Protein AF-A0A2D8K3Q6-F1 (afdb_monomer)

Structure (mmCIF, N/CA/C/O backbone):
data_AF-A0A2D8K3Q6-F1
#
_entry.id   AF-A0A2D8K3Q6-F1
#
loop_
_atom_site.group_PDB
_atom_site.id
_atom_site.type_symbol
_atom_site.label_atom_id
_atom_site.label_alt_id
_atom_site.label_comp_id
_atom_site.label_asym_id
_atom_site.label_entity_id
_atom_site.label_seq_id
_atom_site.pdbx_PDB_ins_code
_atom_site.Cartn_x
_atom_site.Cartn_y
_atom_site.Cartn_z
_atom_site.occupancy
_atom_site.B_iso_or_equiv
_atom_site.auth_seq_id
_atom_site.auth_comp_id
_atom_site.auth_asym_id
_atom_site.auth_atom_id
_atom_site.pdbx_PDB_model_num
ATOM 1 N N . MET A 1 1 ? 3.156 -7.771 -26.772 1.00 51.31 1 MET A N 1
ATOM 2 C CA . MET A 1 1 ? 3.636 -8.310 -25.483 1.00 51.31 1 MET A CA 1
ATOM 3 C C . MET A 1 1 ? 3.618 -7.152 -24.500 1.00 51.31 1 MET A C 1
ATOM 5 O O . MET A 1 1 ? 4.045 -6.079 -24.920 1.00 51.31 1 MET A O 1
ATOM 9 N N . PRO A 1 2 ? 3.050 -7.297 -23.292 1.00 52.62 2 PRO A N 1
ATOM 10 C CA . PRO A 1 2 ? 3.125 -6.239 -22.284 1.00 52.62 2 PRO A CA 1
ATOM 11 C C . PRO A 1 2 ? 4.595 -5.867 -22.055 1.00 52.62 2 PRO A C 1
ATOM 13 O O . PRO A 1 2 ? 5.444 -6.756 -22.030 1.00 52.62 2 PRO A O 1
ATOM 16 N N . LYS A 1 3 ? 4.916 -4.574 -21.938 1.00 55.53 3 LYS A N 1
ATOM 17 C CA . LYS A 1 3 ? 6.312 -4.097 -21.841 1.00 55.53 3 LYS A CA 1
ATOM 18 C C . LYS A 1 3 ? 7.047 -4.628 -20.602 1.00 55.53 3 LYS A C 1
ATOM 20 O O . LYS A 1 3 ? 8.269 -4.679 -20.606 1.00 55.53 3 LYS A O 1
ATOM 25 N N . PHE A 1 4 ? 6.306 -5.063 -19.587 1.00 62.41 4 PHE A N 1
ATOM 26 C CA . PHE A 1 4 ? 6.807 -5.647 -18.342 1.00 62.41 4 PHE A CA 1
ATOM 27 C C . PHE A 1 4 ? 6.856 -7.186 -18.351 1.00 62.41 4 PHE A C 1
ATOM 29 O O . PHE A 1 4 ? 7.018 -7.796 -17.298 1.00 62.41 4 PHE A O 1
ATOM 36 N N . SER A 1 5 ? 6.711 -7.845 -19.512 1.00 64.88 5 SER A N 1
ATOM 37 C CA . SER A 1 5 ? 6.760 -9.316 -19.598 1.00 64.88 5 SER A CA 1
ATOM 38 C C . SER A 1 5 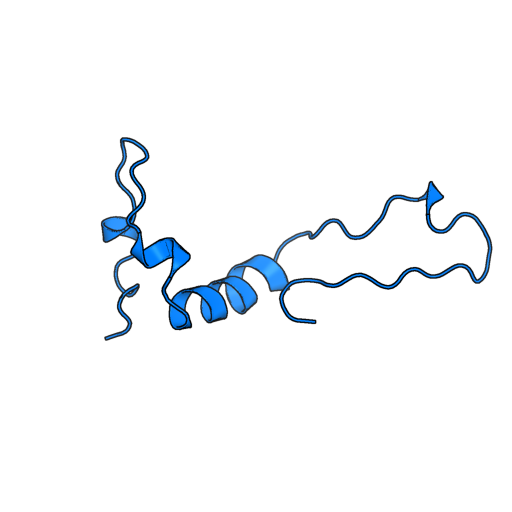? 8.080 -9.925 -19.111 1.00 64.88 5 SER A C 1
ATOM 40 O O . SER A 1 5 ? 8.118 -11.118 -18.829 1.00 64.88 5 SER A O 1
ATOM 42 N N . ASP A 1 6 ? 9.137 -9.116 -19.027 1.00 73.25 6 ASP A N 1
ATOM 43 C CA . ASP A 1 6 ? 10.429 -9.469 -18.446 1.00 73.25 6 ASP A CA 1
ATOM 44 C C . ASP A 1 6 ? 10.763 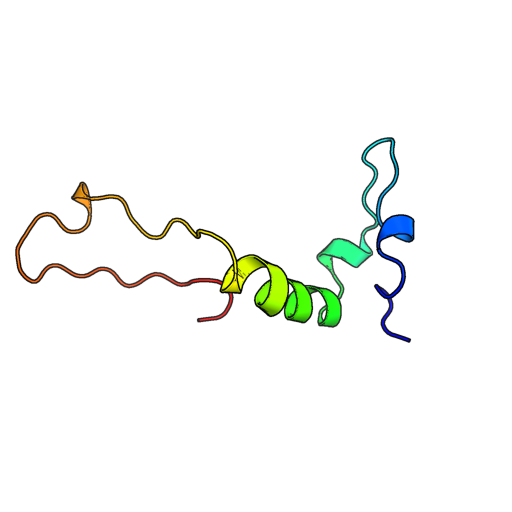-8.488 -17.307 1.00 73.25 6 ASP A C 1
ATOM 46 O O . ASP A 1 6 ? 11.311 -7.408 -17.532 1.00 73.25 6 ASP A O 1
ATOM 50 N N . LEU A 1 7 ? 10.356 -8.834 -16.082 1.00 73.38 7 LEU A N 1
ATOM 51 C CA . LEU A 1 7 ? 10.595 -8.015 -14.886 1.00 73.38 7 LEU A CA 1
ATOM 52 C C . LEU A 1 7 ? 12.081 -7.985 -14.499 1.00 73.38 7 LEU A C 1
ATOM 54 O O . LEU A 1 7 ? 12.556 -6.976 -13.976 1.00 73.38 7 LEU A O 1
ATOM 58 N N . ASP A 1 8 ? 12.822 -9.050 -14.815 1.00 73.56 8 ASP A N 1
ATOM 59 C CA . ASP A 1 8 ? 14.259 -9.150 -14.554 1.00 73.56 8 ASP A CA 1
ATOM 60 C C . ASP A 1 8 ? 15.065 -8.211 -15.467 1.00 73.56 8 ASP A C 1
ATOM 62 O O . ASP A 1 8 ? 16.155 -7.777 -15.104 1.00 73.56 8 ASP A O 1
ATOM 66 N N . ALA A 1 9 ? 14.515 -7.813 -16.620 1.00 75.94 9 ALA A N 1
ATOM 67 C CA . ALA A 1 9 ? 15.100 -6.774 -17.469 1.00 75.94 9 ALA A CA 1
ATOM 68 C C . ALA A 1 9 ? 14.886 -5.344 -16.939 1.00 75.94 9 ALA A C 1
ATOM 70 O O . ALA A 1 9 ? 15.578 -4.417 -17.369 1.00 75.94 9 ALA A O 1
ATOM 71 N N . LEU A 1 10 ? 13.931 -5.138 -16.025 1.00 75.19 10 LEU A N 1
ATOM 72 C CA . LEU A 1 10 ? 13.611 -3.818 -15.470 1.00 75.19 10 LEU A CA 1
ATOM 73 C C . LEU A 1 10 ? 14.446 -3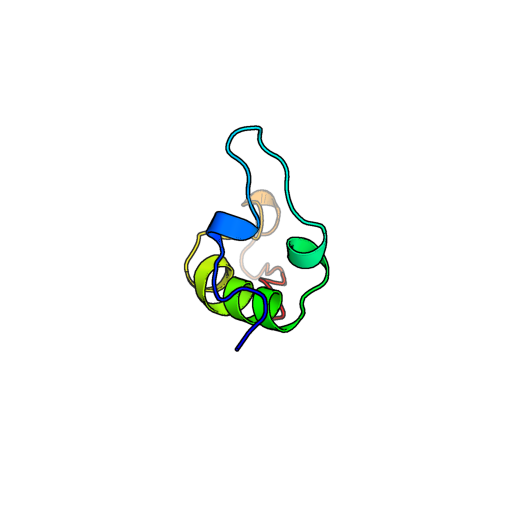.482 -14.227 1.00 75.19 10 LEU A C 1
ATOM 75 O O . LEU A 1 10 ? 14.580 -2.303 -13.886 1.00 75.19 10 LEU A O 1
ATOM 79 N N . TYR A 1 11 ? 15.018 -4.494 -13.574 1.00 82.38 11 TYR A N 1
ATOM 80 C CA . TYR A 1 11 ? 15.818 -4.377 -12.359 1.00 82.38 11 TYR A CA 1
ATOM 81 C C . TYR A 1 11 ? 17.250 -4.873 -12.585 1.00 82.38 11 TYR A C 1
ATOM 83 O O . TYR A 1 11 ? 17.460 -5.963 -13.107 1.00 82.38 11 TYR A O 1
ATOM 91 N N . SER A 1 12 ? 18.255 -4.110 -12.144 1.00 79.19 12 SER A N 1
ATOM 92 C CA . SER A 1 12 ? 19.640 -4.593 -12.099 1.00 79.19 12 SER A CA 1
ATOM 93 C C . SER A 1 12 ? 20.055 -5.009 -10.682 1.00 79.19 12 SER A C 1
ATOM 95 O O . SER A 1 12 ? 19.643 -4.368 -9.714 1.00 79.19 12 SER A O 1
ATOM 97 N N . PRO A 1 13 ? 20.959 -5.999 -10.533 1.00 78.56 13 PRO A N 1
ATOM 98 C CA . PRO A 1 13 ? 21.551 -6.358 -9.238 1.00 78.56 13 PRO A CA 1
ATOM 99 C C . PRO A 1 13 ? 22.268 -5.195 -8.529 1.00 78.56 13 PRO A C 1
ATOM 101 O O . PRO A 1 13 ? 22.379 -5.190 -7.308 1.00 78.56 13 PRO A O 1
ATOM 104 N N . ASP A 1 14 ? 22.695 -4.176 -9.284 1.00 82.81 14 ASP A N 1
ATOM 105 C CA . ASP A 1 14 ? 23.234 -2.907 -8.765 1.00 82.81 14 ASP A CA 1
ATOM 106 C C . ASP A 1 14 ? 22.134 -1.919 -8.309 1.00 82.81 14 ASP A C 1
ATOM 108 O O . ASP A 1 14 ? 22.371 -0.712 -8.231 1.00 82.81 14 ASP A O 1
ATOM 112 N N . ALA A 1 15 ? 20.915 -2.412 -8.069 1.00 73.50 15 ALA A N 1
ATOM 113 C CA . ALA A 1 15 ? 19.729 -1.653 -7.679 1.00 73.50 15 ALA A CA 1
ATOM 114 C C . ALA A 1 15 ? 19.319 -0.530 -8.652 1.00 73.50 15 ALA A C 1
ATOM 116 O O . ALA A 1 15 ? 18.733 0.474 -8.239 1.00 73.50 15 ALA A O 1
ATOM 117 N N . LYS A 1 16 ? 19.594 -0.679 -9.955 1.00 80.19 16 LYS A N 1
ATOM 118 C CA . LYS A 1 16 ? 19.075 0.253 -10.967 1.00 80.19 16 LYS A CA 1
ATOM 119 C C . LYS A 1 16 ? 17.682 -0.182 -11.392 1.00 80.19 16 LYS A C 1
ATOM 121 O O . LYS A 1 16 ? 17.456 -1.349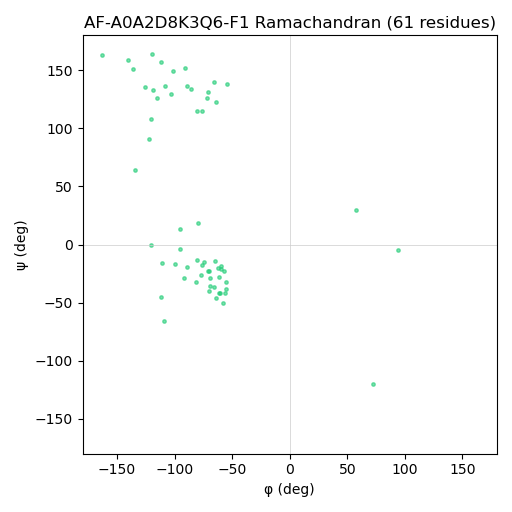 -11.695 1.00 80.19 16 LYS A O 1
ATOM 126 N N . VAL A 1 17 ? 16.777 0.787 -11.440 1.00 84.00 17 VAL A N 1
ATOM 127 C CA . VAL A 1 17 ? 15.376 0.594 -11.812 1.00 84.00 17 VAL A CA 1
ATOM 128 C C . VAL A 1 17 ? 15.117 1.347 -13.110 1.00 84.00 17 VAL A C 1
ATOM 130 O O . VAL A 1 17 ? 15.416 2.539 -13.205 1.00 84.00 17 VAL A O 1
ATOM 133 N N . ALA A 1 18 ? 14.591 0.656 -14.119 1.00 84.06 18 ALA A N 1
ATOM 134 C CA . ALA A 1 18 ? 14.186 1.286 -15.368 1.00 84.06 18 ALA A CA 1
ATOM 135 C C . ALA A 1 18 ? 13.004 2.245 -15.140 1.00 84.06 18 ALA A C 1
ATOM 137 O O . ALA A 1 18 ? 12.061 1.913 -14.424 1.00 84.06 18 ALA A O 1
ATOM 138 N N . THR A 1 19 ? 13.012 3.407 -15.801 1.00 82.94 19 THR A N 1
ATOM 139 C CA . THR A 1 19 ? 11.948 4.425 -15.677 1.00 82.94 19 THR A CA 1
ATOM 140 C C . THR A 1 19 ? 10.558 3.869 -15.986 1.00 82.94 19 THR A C 1
ATOM 142 O O . THR A 1 19 ? 9.579 4.267 -15.363 1.00 82.94 19 THR A O 1
ATOM 145 N N . SER A 1 20 ? 10.471 2.890 -16.891 1.00 80.25 20 SER A N 1
ATOM 146 C CA . SER A 1 20 ? 9.215 2.231 -17.250 1.00 80.25 20 SER A CA 1
ATOM 147 C C . SER A 1 20 ? 8.521 1.534 -16.079 1.00 80.25 20 SER A C 1
ATOM 149 O O . SER A 1 20 ? 7.314 1.345 -16.165 1.00 80.25 20 SER A O 1
ATOM 151 N N . MET A 1 21 ? 9.224 1.193 -14.987 1.00 83.75 21 MET A N 1
ATOM 152 C CA . MET A 1 21 ? 8.564 0.675 -13.780 1.00 83.75 21 MET A CA 1
ATOM 153 C C . MET A 1 21 ? 7.588 1.680 -13.156 1.00 83.75 21 MET A C 1
ATOM 155 O O . MET A 1 21 ? 6.632 1.271 -12.517 1.00 83.75 21 MET A O 1
ATOM 159 N N . TYR A 1 22 ? 7.812 2.982 -13.341 1.00 85.06 22 TYR A N 1
ATOM 160 C CA . TYR A 1 22 ? 6.999 4.027 -12.714 1.00 85.06 22 TYR A CA 1
ATOM 161 C C . TYR A 1 22 ? 5.944 4.627 -13.652 1.00 85.06 22 TYR A C 1
ATOM 163 O O . TYR A 1 22 ? 5.035 5.311 -13.193 1.00 85.06 22 TYR A O 1
ATOM 171 N N . GLU A 1 23 ? 6.078 4.415 -14.963 1.00 87.50 23 GLU A N 1
ATOM 172 C CA . GLU A 1 23 ? 5.249 5.078 -15.980 1.00 87.50 23 GLU A CA 1
ATOM 173 C C . GLU A 1 23 ? 4.277 4.130 -16.692 1.00 87.50 23 GLU A C 1
ATOM 175 O O . GLU A 1 23 ? 3.364 4.596 -17.374 1.00 87.50 23 GLU A O 1
ATOM 180 N N . ASP A 1 24 ? 4.472 2.811 -16.589 1.00 87.31 24 ASP A N 1
ATOM 181 C CA . ASP A 1 24 ? 3.663 1.846 -17.330 1.00 87.31 24 ASP A CA 1
ATOM 182 C C . ASP A 1 24 ? 2.301 1.599 -16.643 1.00 87.31 24 ASP A C 1
ATOM 184 O O . ASP A 1 24 ? 2.246 1.027 -15.550 1.00 87.31 24 ASP A O 1
ATOM 188 N N . PRO A 1 25 ? 1.176 1.980 -17.280 1.00 87.94 25 PRO A N 1
ATOM 189 C CA . PRO A 1 25 ? -0.146 1.830 -16.684 1.00 87.94 25 PRO A CA 1
ATOM 190 C C . PRO A 1 25 ? -0.616 0.373 -16.606 1.00 87.94 25 PRO A C 1
ATOM 192 O O . PRO A 1 25 ? -1.506 0.072 -15.812 1.00 87.94 25 PRO A O 1
ATOM 195 N N . ASP A 1 26 ? -0.083 -0.532 -17.429 1.00 88.19 26 ASP A N 1
ATOM 196 C CA . ASP A 1 26 ? -0.454 -1.945 -17.372 1.00 88.19 26 ASP A CA 1
ATOM 197 C C . ASP A 1 26 ? 0.305 -2.670 -16.254 1.00 88.19 26 ASP A C 1
ATOM 199 O O . ASP A 1 26 ? -0.268 -3.551 -15.615 1.00 88.19 26 ASP A O 1
ATOM 203 N N . LEU A 1 27 ? 1.541 -2.250 -15.953 1.00 86.44 27 LEU A N 1
ATOM 204 C CA . LEU A 1 27 ? 2.263 -2.715 -14.765 1.00 86.44 27 LEU A CA 1
ATOM 205 C C . LEU A 1 27 ? 1.540 -2.283 -13.484 1.00 86.44 27 LEU A C 1
ATOM 207 O O . LEU A 1 27 ? 1.296 -3.118 -12.618 1.00 86.44 27 LEU A O 1
ATOM 211 N N . PHE A 1 28 ? 1.110 -1.022 -13.409 1.00 89.31 28 PHE A N 1
ATOM 212 C CA . PHE A 1 28 ? 0.370 -0.504 -12.257 1.00 89.31 28 PHE A CA 1
ATOM 213 C C . PHE A 1 28 ? -0.906 -1.309 -11.953 1.00 89.31 28 PHE A C 1
ATOM 215 O O . PHE A 1 28 ? -1.189 -1.625 -10.798 1.00 89.31 28 PHE A O 1
ATOM 222 N N . LYS A 1 29 ? -1.670 -1.705 -12.982 1.00 89.12 29 LYS A N 1
ATOM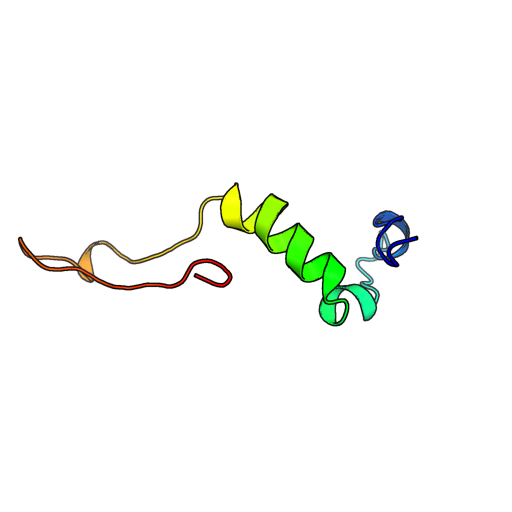 223 C CA . LYS A 1 29 ? -2.851 -2.575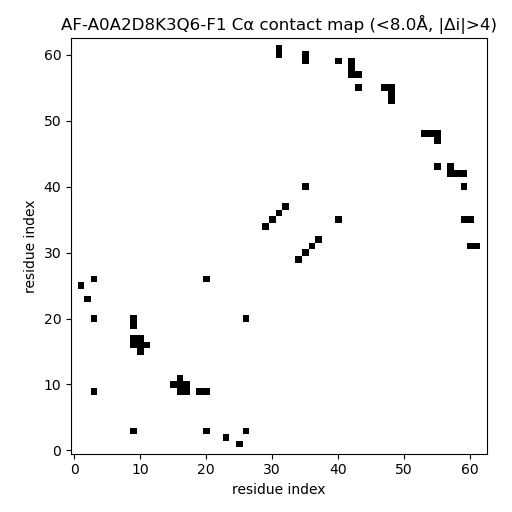 -12.801 1.00 89.12 29 LYS A CA 1
ATOM 224 C C . LYS A 1 29 ? -2.475 -3.920 -12.181 1.00 89.12 29 LYS A C 1
ATOM 226 O O . LYS A 1 29 ? -3.181 -4.411 -11.305 1.00 89.12 29 LYS A O 1
ATOM 231 N N . GLU A 1 30 ? -1.367 -4.506 -12.621 1.00 89.44 30 GLU A N 1
ATOM 232 C CA . GLU A 1 30 ? -0.895 -5.781 -12.084 1.00 89.44 30 GLU A CA 1
ATOM 233 C C . GLU A 1 30 ? -0.394 -5.638 -10.639 1.00 89.44 30 GLU A C 1
ATOM 235 O O . GLU A 1 30 ? -0.610 -6.534 -9.822 1.00 89.44 30 GLU A O 1
ATOM 240 N N . GLU A 1 31 ? 0.237 -4.512 -10.292 1.00 90.25 31 GLU A N 1
ATOM 241 C CA . GLU A 1 31 ? 0.639 -4.203 -8.916 1.00 90.25 31 GLU A CA 1
ATOM 242 C C . GLU A 1 31 ? -0.573 -4.122 -7.986 1.00 90.25 31 GLU A C 1
ATOM 244 O O . GLU A 1 31 ? -0.528 -4.678 -6.885 1.00 90.25 31 GLU A O 1
ATOM 249 N N . MET A 1 32 ? -1.675 -3.502 -8.427 1.00 91.81 32 MET A N 1
ATOM 250 C CA . MET A 1 32 ? -2.914 -3.465 -7.641 1.00 91.81 32 MET A CA 1
ATOM 251 C C . MET A 1 32 ? -3.406 -4.884 -7.322 1.00 91.81 32 MET A C 1
ATOM 253 O O . MET A 1 32 ? -3.591 -5.227 -6.153 1.00 91.81 32 MET A O 1
ATOM 257 N N . GLU A 1 33 ? -3.508 -5.745 -8.339 1.00 90.50 33 GLU A N 1
ATOM 258 C CA . GLU A 1 33 ? -4.023 -7.113 -8.191 1.00 90.50 33 GLU A CA 1
ATOM 259 C C . GLU A 1 33 ? -3.091 -8.051 -7.414 1.00 90.50 33 GLU A C 1
ATOM 261 O O . GLU A 1 33 ? -3.532 -8.893 -6.625 1.00 90.50 33 GLU A O 1
ATOM 266 N N . ARG A 1 34 ? -1.778 -7.953 -7.637 1.00 90.31 34 ARG A N 1
ATOM 267 C CA . ARG A 1 34 ? -0.819 -8.901 -7.055 1.00 90.31 34 ARG A CA 1
ATOM 268 C C . ARG A 1 34 ? -0.245 -8.464 -5.725 1.00 90.31 34 ARG A C 1
ATOM 270 O O . ARG A 1 34 ? 0.128 -9.339 -4.943 1.00 90.31 34 ARG A O 1
ATOM 277 N N . ILE A 1 35 ? -0.140 -7.162 -5.486 1.00 90.94 35 ILE A N 1
ATOM 278 C CA . ILE A 1 35 ? 0.519 -6.606 -4.306 1.00 90.94 35 ILE A CA 1
ATOM 279 C C . ILE A 1 35 ? -0.536 -6.006 -3.388 1.00 90.94 35 ILE A C 1
ATOM 281 O O . ILE A 1 35 ? -0.761 -6.544 -2.305 1.00 90.94 35 ILE A O 1
ATOM 285 N N . PHE A 1 36 ? -1.230 -4.949 -3.806 1.00 90.62 36 PHE A N 1
ATOM 286 C CA . PHE A 1 36 ? -2.117 -4.209 -2.902 1.00 90.62 36 PHE A CA 1
ATOM 287 C C . PHE A 1 36 ? -3.324 -5.037 -2.433 1.00 90.62 36 PHE A C 1
ATOM 289 O O . PHE A 1 36 ? -3.654 -4.990 -1.252 1.00 90.62 36 PHE A O 1
ATOM 296 N N . HIS A 1 37 ? -3.908 -5.887 -3.286 1.00 91.06 37 HIS A N 1
ATOM 297 C CA . HIS A 1 37 ? -5.011 -6.785 -2.896 1.00 91.06 37 HIS A CA 1
ATOM 298 C C . HIS A 1 37 ? -4.584 -7.996 -2.048 1.00 91.06 37 HIS A C 1
ATOM 300 O O . HIS A 1 37 ? -5.429 -8.684 -1.474 1.00 91.06 37 HIS A O 1
ATOM 306 N N . ARG A 1 38 ? -3.285 -8.314 -1.982 1.00 92.56 38 ARG A N 1
ATOM 307 C CA . ARG A 1 38 ? -2.781 -9.568 -1.384 1.00 92.56 38 ARG A CA 1
ATOM 308 C C . ARG A 1 38 ? -1.830 -9.353 -0.211 1.00 92.56 38 ARG A C 1
ATOM 310 O O . ARG A 1 38 ? -1.346 -10.331 0.359 1.00 92.56 38 ARG A O 1
ATOM 317 N N . THR A 1 39 ? -1.549 -8.104 0.142 1.00 93.81 39 THR A N 1
ATOM 318 C CA . THR A 1 39 ? -0.612 -7.740 1.208 1.00 93.81 39 THR A CA 1
ATOM 319 C C . THR A 1 39 ? -1.300 -6.942 2.308 1.00 93.81 39 THR A C 1
ATOM 321 O O . THR A 1 39 ? -2.419 -6.457 2.159 1.00 93.81 39 THR A O 1
ATOM 324 N N . TRP A 1 40 ? -0.634 -6.844 3.457 1.00 94.19 40 TRP A N 1
ATOM 325 C CA . TRP A 1 40 ? -1.112 -6.027 4.564 1.00 94.19 40 TRP A CA 1
ATOM 326 C C . TRP A 1 40 ? -0.858 -4.553 4.268 1.00 94.19 40 TRP A C 1
ATOM 328 O O . TRP A 1 40 ? 0.293 -4.120 4.216 1.00 94.19 40 TRP A O 1
ATOM 338 N N . VAL A 1 41 ? -1.937 -3.788 4.120 1.00 92.50 41 VAL A N 1
ATOM 339 C CA . VAL A 1 41 ? -1.882 -2.336 3.945 1.00 92.50 41 VAL A CA 1
ATOM 340 C C . VAL A 1 41 ? -2.251 -1.660 5.257 1.00 92.50 41 VAL A C 1
ATOM 342 O O . VAL A 1 41 ? -3.248 -1.990 5.898 1.00 92.50 41 VAL A O 1
ATOM 345 N N . TRP A 1 42 ? -1.407 -0.726 5.686 1.00 92.50 42 TRP A N 1
ATOM 346 C CA . TRP A 1 42 ? -1.651 0.058 6.888 1.00 92.50 42 TRP A CA 1
ATOM 347 C C . TRP A 1 42 ? -2.778 1.067 6.635 1.00 92.50 42 TRP A C 1
ATOM 349 O O . TRP A 1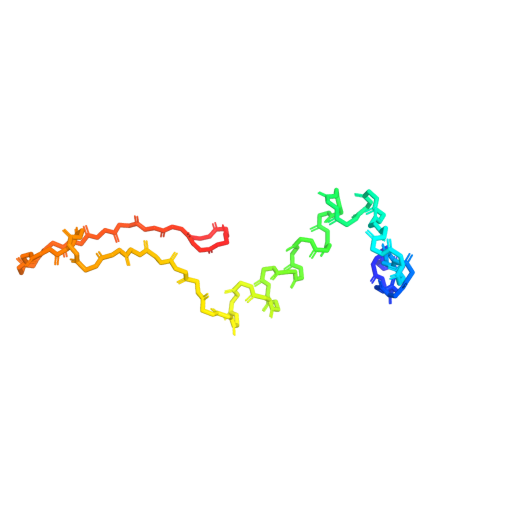 42 ? -2.708 1.848 5.690 1.00 92.50 42 TRP A O 1
ATOM 359 N N . VAL A 1 43 ? -3.811 1.048 7.479 1.00 92.00 43 VAL A N 1
ATOM 360 C CA . VAL A 1 43 ? -5.036 1.846 7.286 1.00 92.00 43 VAL A CA 1
ATOM 361 C C . VAL A 1 43 ? -5.184 2.947 8.336 1.00 92.00 43 VAL A C 1
ATOM 363 O O . VAL A 1 43 ? -5.530 4.082 8.002 1.00 92.00 43 VAL A O 1
ATOM 366 N N . ALA A 1 44 ? -4.955 2.620 9.606 1.00 91.31 44 ALA A N 1
ATOM 367 C CA . ALA A 1 44 ? -5.109 3.553 10.714 1.00 91.31 44 ALA A CA 1
ATOM 368 C C . ALA A 1 44 ? -4.393 3.047 11.968 1.00 91.31 44 ALA A C 1
ATOM 370 O O . ALA A 1 44 ? -4.093 1.857 12.102 1.00 91.31 44 ALA A O 1
ATOM 371 N N . HIS A 1 45 ? -4.174 3.959 12.908 1.00 92.69 45 HIS A N 1
ATOM 372 C CA . HIS A 1 45 ? -3.805 3.644 14.281 1.00 92.69 45 HIS A CA 1
ATOM 373 C C . HIS A 1 45 ? -5.052 3.509 15.175 1.00 92.69 45 HIS A C 1
ATOM 375 O O . HIS A 1 45 ? -6.069 4.156 14.937 1.00 92.69 45 HIS A O 1
ATOM 381 N N . GLU A 1 46 ? -4.968 2.710 16.243 1.00 89.69 46 GLU A N 1
ATOM 382 C CA . GLU A 1 46 ? -6.082 2.461 17.178 1.00 89.69 46 GLU A CA 1
ATOM 383 C C . GLU A 1 46 ? -6.656 3.757 17.775 1.00 89.69 46 GLU A C 1
ATOM 385 O O . GLU A 1 46 ? -7.869 3.924 17.882 1.00 89.69 46 GLU A O 1
ATOM 390 N N . SER A 1 47 ? -5.794 4.730 18.080 1.00 92.19 47 SER A N 1
ATOM 391 C CA . SER A 1 47 ? -6.214 6.028 18.626 1.00 92.19 47 SER A CA 1
ATOM 392 C C . SER A 1 47 ? -7.060 6.874 17.669 1.00 92.19 47 SER A C 1
ATOM 394 O O . SER A 1 47 ? -7.626 7.874 18.097 1.00 92.19 47 SER A O 1
ATOM 396 N N . GLU A 1 48 ? -7.109 6.536 16.379 1.00 89.06 48 GLU A N 1
ATOM 397 C CA . GLU A 1 48 ? -7.928 7.247 15.390 1.00 89.06 48 GLU A CA 1
ATOM 398 C C . GLU A 1 48 ? -9.403 6.813 15.429 1.00 89.06 48 GLU A C 1
ATOM 400 O O . GLU A 1 48 ? -10.259 7.500 14.875 1.00 89.06 48 GLU A O 1
ATOM 405 N N . VAL A 1 49 ? -9.719 5.707 16.112 1.00 90.50 49 VAL A N 1
ATOM 406 C CA . VAL A 1 49 ? -11.084 5.206 16.350 1.00 90.50 49 VAL A CA 1
ATOM 407 C C . VAL A 1 49 ? -11.255 4.792 17.823 1.00 90.50 49 VAL A C 1
ATOM 409 O O . VAL A 1 49 ? -11.463 3.618 18.122 1.00 90.50 49 VAL A O 1
ATOM 412 N N . PRO A 1 50 ? -11.163 5.749 18.769 1.00 89.31 50 PRO A N 1
ATOM 413 C CA . PRO A 1 50 ? -11.088 5.439 20.200 1.00 89.31 50 PRO A CA 1
ATOM 414 C C . PRO A 1 50 ? -12.439 5.052 20.824 1.00 89.31 50 PRO A C 1
ATOM 416 O O . PRO A 1 50 ? -12.482 4.329 21.818 1.00 89.31 50 PRO A O 1
ATOM 419 N N . ASP A 1 51 ? -13.543 5.529 20.249 1.00 93.00 51 ASP A N 1
ATOM 420 C CA . ASP A 1 51 ? -14.886 5.412 20.816 1.00 93.00 51 ASP A CA 1
ATOM 421 C C . ASP A 1 51 ? -15.790 4.477 20.006 1.00 93.00 51 ASP A C 1
ATOM 423 O O . ASP A 1 51 ? -15.623 4.265 18.802 1.00 93.00 51 ASP A O 1
ATOM 427 N N . LYS A 1 52 ? -16.827 3.945 20.664 1.00 89.69 52 LYS A N 1
ATOM 428 C CA . LYS A 1 52 ? -17.851 3.136 19.992 1.00 89.69 52 LYS A CA 1
ATOM 429 C C . LYS A 1 52 ? -18.606 3.982 18.968 1.00 89.69 52 LYS A C 1
ATOM 431 O O . LYS A 1 52 ? -19.249 4.963 19.325 1.00 89.69 52 LYS A O 1
ATOM 436 N N . GLY A 1 53 ? -18.592 3.535 17.716 1.00 90.69 53 GLY A N 1
ATOM 437 C CA . GLY A 1 53 ? -19.245 4.225 16.602 1.00 90.69 53 GLY A CA 1
ATOM 438 C C . GLY A 1 53 ? -18.319 5.159 15.824 1.00 90.69 53 GLY A C 1
ATOM 439 O O . GLY A 1 53 ? -18.734 5.665 14.784 1.00 90.69 53 GLY A O 1
ATOM 440 N N . SER A 1 54 ? -17.073 5.344 16.266 1.00 91.94 54 SER A N 1
ATOM 441 C CA . SER A 1 54 ? -16.053 6.022 15.471 1.00 91.94 54 SER A CA 1
ATOM 442 C C . SER A 1 54 ? -15.630 5.134 14.303 1.00 91.94 54 SER A C 1
ATOM 444 O O . SER A 1 54 ? -15.334 3.952 14.478 1.00 91.94 54 SER A O 1
ATOM 446 N N . PHE A 1 55 ? -15.592 5.705 13.104 1.00 92.31 55 PHE A N 1
ATOM 447 C CA . PHE A 1 55 ? -15.086 5.048 11.906 1.00 92.31 55 PHE A CA 1
ATOM 448 C C . PHE A 1 55 ? -14.200 6.017 11.128 1.00 92.31 55 PHE A C 1
ATOM 450 O O . PHE A 1 55 ? -14.403 7.232 11.167 1.00 92.31 55 PHE A O 1
ATOM 457 N N . LYS A 1 56 ? -13.225 5.469 10.404 1.00 88.75 56 LYS A N 1
ATOM 458 C C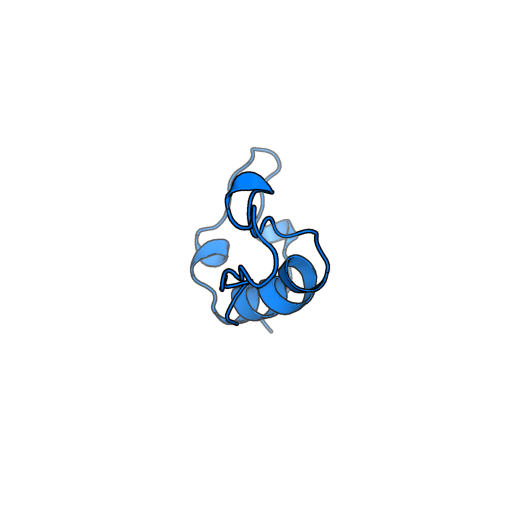A . LYS A 1 56 ? -12.354 6.217 9.502 1.00 88.75 56 LYS A CA 1
ATOM 459 C C . LYS A 1 56 ? -12.411 5.575 8.124 1.00 88.75 56 LYS A C 1
ATOM 461 O O . LYS A 1 56 ? -12.352 4.355 8.005 1.00 88.75 56 LYS A O 1
ATOM 466 N N . LEU A 1 57 ? -12.526 6.412 7.101 1.00 92.38 57 LEU A N 1
ATOM 467 C CA . LEU A 1 57 ? -12.376 5.998 5.713 1.00 92.38 57 LEU A CA 1
ATOM 468 C C . LEU A 1 57 ? -10.903 6.130 5.326 1.00 92.38 57 LEU A C 1
ATOM 470 O O . LEU A 1 57 ? -10.256 7.121 5.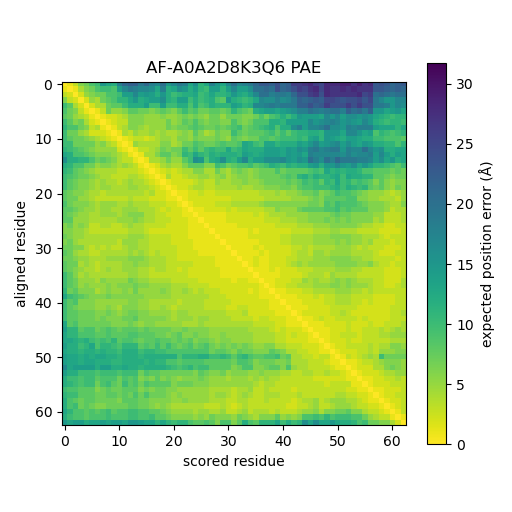667 1.00 92.38 57 LEU A O 1
ATOM 474 N N . SER A 1 58 ? -10.387 5.125 4.633 1.00 91.00 58 SER A N 1
ATOM 475 C CA . SER A 1 58 ? -9.058 5.137 4.032 1.00 91.00 58 SER A CA 1
ATOM 476 C C . SER A 1 58 ? -9.142 4.462 2.672 1.00 91.00 58 SER A C 1
ATOM 478 O O . SER A 1 58 ? -10.066 3.682 2.445 1.00 91.00 58 SER A O 1
ATOM 480 N N . ASN A 1 59 ? -8.179 4.756 1.806 1.00 90.19 59 ASN A N 1
ATOM 481 C CA . ASN A 1 59 ? -8.090 4.160 0.482 1.00 90.19 59 ASN A CA 1
ATOM 482 C C . ASN A 1 59 ? -6.922 3.172 0.429 1.00 90.19 59 ASN A C 1
ATOM 484 O O . ASN A 1 59 ? -5.829 3.452 0.930 1.00 90.19 59 ASN A O 1
ATOM 488 N N . VAL A 1 60 ? -7.160 2.021 -0.185 1.00 89.38 60 VAL A N 1
ATOM 489 C CA . VAL A 1 60 ? -6.192 0.964 -0.446 1.00 89.38 60 VAL A CA 1
ATOM 490 C C . VAL A 1 60 ? -6.126 0.752 -1.956 1.00 89.38 60 VAL A C 1
ATOM 492 O O . VAL A 1 60 ? -7.032 0.201 -2.571 1.00 89.38 60 VAL A O 1
ATOM 495 N N . GLY A 1 61 ? -5.024 1.186 -2.570 1.00 87.75 61 GLY A N 1
ATOM 496 C CA . GLY A 1 61 ? -4.889 1.152 -4.026 1.00 87.75 61 GLY A CA 1
ATOM 497 C C . GLY A 1 61 ? -5.771 2.212 -4.688 1.00 87.75 61 GLY A C 1
ATOM 498 O O . GLY A 1 61 ? -5.585 3.404 -4.444 1.00 87.75 61 GLY A O 1
ATOM 499 N N . LEU A 1 62 ? -6.698 1.782 -5.545 1.00 83.88 62 LEU A N 1
ATOM 500 C CA . LEU A 1 62 ? -7.633 2.668 -6.252 1.00 83.88 62 LEU A CA 1
ATOM 501 C C . LEU A 1 62 ? -8.998 2.817 -5.557 1.00 83.88 62 LEU A C 1
ATOM 503 O O . LEU A 1 62 ? -9.822 3.597 -6.038 1.00 83.88 62 LEU A O 1
ATOM 507 N N . GLU A 1 63 ? -9.235 2.090 -4.461 1.00 72.81 63 GLU A N 1
ATOM 508 C CA . GLU A 1 63 ? -10.528 2.014 -3.761 1.00 72.81 63 GLU A CA 1
ATOM 509 C C . GLU A 1 63 ? -10.435 2.511 -2.319 1.00 72.81 63 GLU A C 1
ATOM 511 O O . GLU A 1 63 ? -9.401 2.282 -1.662 1.00 72.81 63 GLU A O 1
#

Mean predicted aligned error: 6.65 Å

Sequence (63 aa):
MPKFSDLDALYSPDAKVATSMYEDPDLFKEEMERIFHRTWVWVAHESEVPDKGSFKLSNVGLE

Secondary structure (DSSP, 8-state):
--TTS-STTTB-TT--B-THHHH-HHHHHHHIIIIITTS------GGGS-STT-------TT-

Solvent-accessible surface area (backbone atoms only — not comparable to full-atom values): 4331 Å² total; per-residue (Å²): 127,68,90,66,78,50,60,71,80,41,48,42,99,85,74,47,71,46,71,62,78,81,69,39,69,70,57,52,55,49,43,41,66,66,42,59,74,69,50,94,73,92,76,80,60,70,82,76,44,78,51,94,89,55,78,79,91,74,71,64,80,96,79

Foldseek 3Di:
DQPCPPVVVQADPVGHGHPCCVVRPVNLVVCCVPPQVPDDDDFDDCVQQVDPPDDDDDDGRPD

pLDDT: mean 84.47, std 9.98, range [51.31, 94.19]

Radius of gyration: 17.18 Å; Cα contacts (8 Å, |Δi|>4): 33; chains: 1; bounding box: 42×17×46 Å